Protein AF-A0A673CER8-F1 (afdb_monomer)

Solvent-accessible surface area (backbone atoms only — not comparable to full-atom values): 9883 Å² total; per-residue (Å²): 116,70,67,64,52,50,53,52,50,42,53,49,36,52,52,51,34,54,52,49,49,54,50,48,52,52,50,49,65,77,48,60,86,48,99,63,57,63,69,57,56,50,52,58,57,49,66,65,53,75,76,67,75,78,92,61,95,47,67,66,62,43,50,36,53,52,34,51,54,51,39,53,50,48,51,51,51,49,48,48,69,75,34,73,81,47,55,62,59,51,36,47,76,71,63,71,53,77,75,91,66,80,81,77,81,75,92,79,86,84,90,84,90,79,84,88,88,84,90,86,90,83,90,88,89,82,92,87,80,87,84,86,87,86,85,90,89,88,86,86,86,85,86,82,83,91,134

Structure (mmCIF, N/CA/C/O backbone):
data_AF-A0A673CER8-F1
#
_entry.id   AF-A0A673CER8-F1
#
loop_
_atom_site.group_PDB
_atom_site.id
_atom_site.type_symbol
_atom_site.label_atom_id
_atom_site.label_alt_id
_atom_site.label_comp_id
_atom_site.label_asym_id
_atom_site.label_entity_id
_atom_site.label_seq_id
_atom_site.pdbx_PDB_ins_code
_atom_site.Cartn_x
_atom_site.Cartn_y
_atom_site.Cartn_z
_atom_site.occupancy
_atom_site.B_iso_or_equiv
_atom_site.auth_seq_id
_atom_site.auth_comp_id
_atom_site.auth_asym_id
_atom_site.auth_atom_id
_atom_site.pdbx_PDB_model_num
ATOM 1 N N . MET A 1 1 ? -11.728 -4.905 29.761 1.00 64.81 1 MET A N 1
ATOM 2 C CA . MET A 1 1 ? -10.702 -5.484 28.858 1.00 64.81 1 MET A CA 1
ATOM 3 C C . MET A 1 1 ? -10.874 -5.078 27.393 1.00 64.81 1 MET A C 1
ATOM 5 O O . MET A 1 1 ? -9.876 -4.700 26.799 1.00 64.81 1 MET A O 1
ATOM 9 N N . GLY A 1 2 ? -12.084 -5.072 26.812 1.00 76.88 2 GLY A N 1
ATOM 10 C CA . GLY A 1 2 ? -12.274 -4.766 25.377 1.00 76.88 2 GLY A CA 1
ATOM 11 C C . GLY A 1 2 ? -11.790 -3.385 24.895 1.00 76.88 2 GLY A C 1
ATOM 12 O O . GLY A 1 2 ? -11.252 -3.286 23.800 1.00 76.88 2 GLY A O 1
ATOM 13 N N . PHE A 1 3 ? -11.899 -2.338 25.720 1.00 82.44 3 PHE A N 1
ATOM 14 C CA . PHE A 1 3 ? -11.496 -0.973 25.341 1.00 82.44 3 PHE A CA 1
ATOM 15 C C . PHE A 1 3 ? -9.979 -0.814 25.124 1.00 82.44 3 PHE A C 1
ATOM 17 O O . PHE A 1 3 ? -9.552 -0.198 24.154 1.00 82.44 3 PHE A O 1
ATOM 24 N N . LEU A 1 4 ? -9.154 -1.428 25.981 1.00 87.69 4 LEU A N 1
ATOM 25 C CA . LEU A 1 4 ? -7.691 -1.384 25.844 1.00 87.69 4 LEU A CA 1
ATOM 26 C C . LEU A 1 4 ? -7.214 -2.130 24.591 1.00 87.69 4 LEU A C 1
ATOM 28 O O . LEU A 1 4 ? -6.284 -1.68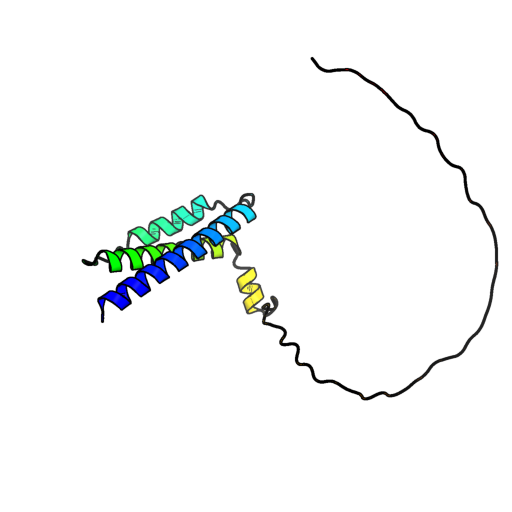0 23.924 1.00 87.69 4 LEU A O 1
ATOM 32 N N . LEU A 1 5 ? -7.866 -3.248 24.250 1.00 92.31 5 LEU A N 1
ATOM 33 C CA . LEU A 1 5 ? -7.566 -3.991 23.025 1.00 92.31 5 LEU A CA 1
ATOM 34 C C . LEU A 1 5 ? -7.918 -3.166 21.789 1.00 92.31 5 LEU A C 1
ATOM 36 O O . LEU A 1 5 ? -7.096 -3.066 20.884 1.00 92.31 5 LEU A O 1
ATOM 40 N N . LEU A 1 6 ? -9.094 -2.533 21.775 1.00 91.12 6 LEU A N 1
ATOM 41 C CA . LEU A 1 6 ? -9.518 -1.694 20.657 1.00 91.12 6 LEU A CA 1
ATOM 42 C C . LEU A 1 6 ? -8.553 -0.522 20.440 1.00 91.12 6 LEU A C 1
ATOM 44 O O . LEU A 1 6 ? -8.069 -0.346 19.328 1.00 91.12 6 LEU A O 1
ATOM 48 N N . ALA A 1 7 ? -8.177 0.194 21.503 1.00 90.88 7 ALA A N 1
ATOM 49 C CA . ALA A 1 7 ? -7.176 1.258 21.430 1.00 90.88 7 ALA A CA 1
ATOM 50 C C . ALA A 1 7 ? -5.818 0.757 20.899 1.00 90.88 7 ALA A C 1
ATOM 52 O O . ALA A 1 7 ? -5.203 1.404 20.050 1.00 90.88 7 ALA A O 1
ATOM 53 N N . SER A 1 8 ? -5.369 -0.420 21.351 1.00 95.12 8 SER A N 1
ATOM 54 C CA . SER A 1 8 ? -4.111 -1.028 20.892 1.00 95.12 8 SER A CA 1
ATOM 55 C C . SER A 1 8 ? -4.153 -1.374 19.400 1.00 95.12 8 SER A C 1
ATOM 57 O O . SER A 1 8 ? -3.200 -1.103 18.669 1.00 95.12 8 SER A O 1
ATOM 59 N N . VAL A 1 9 ? -5.269 -1.940 18.930 1.00 95.44 9 VAL A N 1
ATOM 60 C CA . VAL A 1 9 ? -5.475 -2.285 17.516 1.00 95.44 9 VAL A CA 1
ATOM 61 C C . VAL A 1 9 ? -5.565 -1.025 16.654 1.00 95.44 9 VAL A C 1
ATOM 63 O O . VAL A 1 9 ? -4.911 -0.968 15.617 1.00 95.44 9 VAL A O 1
ATOM 66 N N . THR A 1 10 ? -6.281 0.012 17.100 1.00 93.56 10 THR A N 1
ATOM 67 C CA . THR A 1 10 ? -6.351 1.317 16.418 1.00 93.56 10 THR A CA 1
ATOM 68 C C . THR A 1 10 ? -4.972 1.968 16.295 1.00 93.56 10 THR A C 1
ATOM 70 O O . THR A 1 10 ? -4.608 2.511 15.248 1.00 93.56 10 THR A O 1
ATOM 73 N N . GLN A 1 11 ? -4.158 1.904 17.351 1.00 96.12 11 GLN A N 1
ATOM 74 C CA . GLN A 1 11 ? -2.800 2.441 17.312 1.00 96.12 11 GLN A CA 1
ATOM 75 C C . GLN A 1 11 ? -1.914 1.661 16.331 1.00 96.12 11 GLN A C 1
ATOM 77 O O . GLN A 1 11 ? -1.129 2.260 15.589 1.00 96.12 11 GLN A O 1
ATOM 82 N N . LEU A 1 12 ? -2.037 0.332 16.315 1.00 97.19 12 LEU A N 1
ATOM 83 C CA . LEU A 1 12 ? -1.306 -0.521 15.386 1.00 97.19 12 LEU A CA 1
ATOM 84 C C . LEU A 1 12 ? -1.720 -0.253 13.932 1.00 97.19 12 LEU A C 1
ATOM 86 O O . LEU A 1 12 ? -0.836 -0.049 13.100 1.00 97.19 12 LEU A O 1
ATOM 90 N N . SER A 1 13 ? -3.024 -0.179 13.631 1.00 97.06 13 SER A N 1
ATOM 91 C CA . SER A 1 13 ? -3.522 0.115 12.277 1.00 97.06 13 SER A CA 1
ATOM 92 C C . SER A 1 13 ? -2.989 1.453 11.773 1.00 97.06 13 SER A C 1
ATOM 94 O O . SER A 1 13 ? -2.475 1.537 10.658 1.00 97.06 13 SER A O 1
ATOM 96 N N . THR A 1 14 ? -2.998 2.473 12.636 1.00 95.44 14 THR A N 1
ATOM 97 C CA . THR A 1 14 ? -2.471 3.804 12.322 1.00 95.44 14 THR A CA 1
ATOM 98 C C . THR A 1 14 ? -0.983 3.753 11.973 1.00 95.44 14 THR A C 1
ATOM 100 O O . THR A 1 14 ? -0.557 4.359 10.989 1.00 95.44 14 THR A O 1
ATOM 103 N N . ARG A 1 15 ? -0.178 3.016 12.750 1.00 97.94 15 ARG A N 1
ATOM 104 C CA . ARG A 1 15 ? 1.265 2.882 12.501 1.00 97.94 15 ARG A CA 1
ATOM 105 C C . ARG A 1 15 ? 1.549 2.136 11.197 1.00 97.94 15 ARG A C 1
ATOM 107 O O . ARG A 1 15 ? 2.433 2.545 10.446 1.00 97.94 15 ARG A O 1
ATOM 114 N N . ILE A 1 16 ? 0.797 1.070 10.917 1.00 97.94 16 ILE A N 1
ATOM 115 C CA . ILE A 1 16 ? 0.903 0.315 9.661 1.00 97.94 16 ILE A CA 1
ATOM 116 C C . ILE A 1 16 ? 0.572 1.233 8.481 1.00 97.94 16 ILE A C 1
ATOM 118 O O . ILE A 1 16 ? 1.391 1.357 7.572 1.00 97.94 16 ILE A O 1
ATOM 122 N N . ARG A 1 17 ? -0.558 1.952 8.539 1.00 96.56 17 ARG A N 1
ATOM 123 C CA . ARG A 1 17 ? -0.967 2.934 7.522 1.00 96.56 17 ARG A CA 1
ATOM 124 C C . ARG A 1 17 ? 0.145 3.940 7.229 1.00 96.56 17 ARG A C 1
ATOM 126 O O . ARG A 1 17 ? 0.524 4.105 6.078 1.00 96.56 17 ARG A O 1
ATOM 133 N N . GLN A 1 18 ? 0.728 4.545 8.265 1.00 97.81 18 GLN A N 1
ATOM 134 C CA . GLN A 1 18 ? 1.830 5.508 8.125 1.00 97.81 18 GLN A CA 1
ATOM 135 C C . GLN A 1 18 ? 3.092 4.900 7.492 1.00 97.81 18 GLN A C 1
ATOM 137 O O . GLN A 1 18 ? 3.778 5.554 6.704 1.00 97.81 18 GLN A O 1
ATOM 142 N N . SER A 1 19 ? 3.426 3.656 7.839 1.00 97.50 19 SER A N 1
ATOM 143 C CA . SER A 1 19 ? 4.574 2.962 7.252 1.00 97.50 19 SER A CA 1
ATOM 144 C C . SER A 1 19 ? 4.358 2.680 5.764 1.00 97.50 19 SER A C 1
ATOM 146 O O . SER A 1 19 ? 5.247 2.936 4.952 1.00 97.50 19 SER A O 1
ATOM 148 N N . VAL A 1 20 ? 3.171 2.193 5.397 1.00 97.31 20 VAL A N 1
ATOM 149 C CA . VAL A 1 20 ? 2.795 1.918 4.002 1.00 97.31 20 VAL A CA 1
ATOM 150 C C . VAL A 1 20 ? 2.719 3.211 3.195 1.00 97.31 20 VAL A C 1
ATOM 152 O O . VAL A 1 20 ? 3.240 3.261 2.084 1.00 97.31 20 VAL A O 1
ATOM 155 N N . ASP A 1 21 ? 2.206 4.295 3.777 1.00 94.94 21 ASP A N 1
ATOM 156 C CA . ASP A 1 21 ? 2.249 5.638 3.194 1.00 94.94 21 ASP A CA 1
ATOM 157 C C . ASP A 1 21 ? 3.650 6.071 2.798 1.00 94.94 21 ASP A C 1
ATOM 159 O O . ASP A 1 21 ? 3.898 6.505 1.668 1.00 94.94 21 ASP A O 1
ATOM 163 N N . LYS A 1 22 ? 4.580 5.941 3.745 1.00 96.75 22 LYS A N 1
ATOM 164 C CA . LYS A 1 22 ? 5.973 6.311 3.536 1.00 96.75 22 LYS A CA 1
ATOM 165 C C . LYS A 1 22 ? 6.590 5.472 2.420 1.00 96.75 22 LYS A C 1
ATOM 167 O O . LYS A 1 22 ? 7.281 6.022 1.564 1.00 96.75 22 LYS A O 1
ATOM 172 N N . THR A 1 23 ? 6.323 4.167 2.396 1.00 95.81 23 THR A N 1
ATOM 173 C CA . THR A 1 23 ? 6.789 3.271 1.329 1.00 95.81 23 THR A CA 1
ATOM 174 C C . THR A 1 23 ? 6.189 3.644 -0.025 1.00 95.81 23 THR A C 1
ATOM 176 O O . THR A 1 23 ? 6.935 3.826 -0.982 1.00 95.81 23 THR A O 1
ATOM 179 N N . THR A 1 24 ? 4.877 3.866 -0.096 1.00 92.88 24 THR A N 1
ATOM 180 C CA . THR A 1 24 ? 4.170 4.279 -1.320 1.00 92.88 24 THR A CA 1
ATOM 181 C C . THR A 1 24 ? 4.735 5.585 -1.873 1.00 92.88 24 THR A C 1
ATOM 183 O O . THR A 1 24 ? 4.932 5.724 -3.074 1.00 92.88 24 THR A O 1
ATOM 186 N N . CYS A 1 25 ? 5.037 6.554 -1.004 1.00 91.69 25 CYS A N 1
ATOM 187 C CA . CYS A 1 25 ? 5.676 7.811 -1.398 1.00 91.69 25 CYS A CA 1
ATOM 188 C C . CYS A 1 25 ? 7.065 7.581 -2.013 1.00 91.69 25 CYS A C 1
ATOM 190 O O . CYS A 1 25 ? 7.367 8.112 -3.080 1.00 91.69 25 CYS A O 1
ATOM 192 N N . LYS A 1 26 ? 7.898 6.741 -1.387 1.00 94.00 26 LYS A N 1
ATOM 193 C CA . LYS A 1 26 ? 9.227 6.409 -1.920 1.00 94.00 26 LYS A CA 1
ATOM 194 C C . LYS A 1 26 ? 9.143 5.753 -3.297 1.00 94.00 26 LYS A C 1
ATOM 196 O O . LYS A 1 26 ? 9.888 6.140 -4.188 1.00 94.00 26 LYS A O 1
ATOM 201 N N . ILE A 1 27 ? 8.246 4.785 -3.470 1.00 91.25 27 ILE A N 1
ATOM 202 C CA . ILE A 1 27 ? 8.077 4.077 -4.746 1.00 91.25 27 ILE A CA 1
ATOM 203 C C . ILE A 1 27 ? 7.549 5.047 -5.810 1.00 91.25 27 ILE A C 1
ATOM 205 O O . ILE A 1 27 ? 8.113 5.112 -6.895 1.00 91.25 27 ILE A O 1
ATOM 209 N N . ARG A 1 28 ? 6.582 5.912 -5.479 1.00 88.12 28 ARG A N 1
ATOM 210 C CA . ARG A 1 28 ? 6.144 6.989 -6.383 1.00 88.12 28 ARG A CA 1
ATOM 211 C C . ARG A 1 28 ? 7.293 7.835 -6.904 1.00 88.12 28 ARG A C 1
ATOM 213 O O . ARG A 1 28 ? 7.339 8.111 -8.092 1.00 88.12 28 ARG A O 1
ATOM 220 N N . ILE A 1 29 ? 8.225 8.226 -6.038 1.00 89.38 29 ILE A N 1
ATOM 221 C CA . ILE A 1 29 ? 9.395 9.016 -6.441 1.00 89.38 29 ILE A CA 1
ATOM 222 C C . ILE A 1 29 ? 10.325 8.201 -7.346 1.00 89.38 29 ILE A C 1
ATOM 224 O O . ILE A 1 29 ? 10.759 8.714 -8.371 1.00 89.38 29 ILE A O 1
ATOM 228 N N . LEU A 1 30 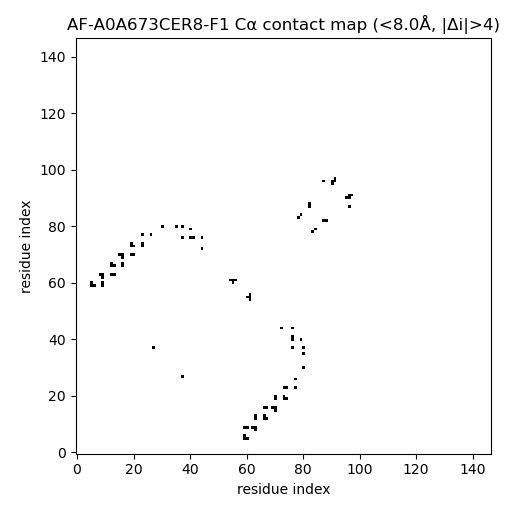? 10.612 6.945 -6.988 1.00 88.75 30 LEU A N 1
ATOM 229 C CA . LEU A 1 30 ? 11.513 6.075 -7.754 1.00 88.75 30 LEU A CA 1
ATOM 230 C C . LEU A 1 30 ? 10.999 5.764 -9.167 1.00 88.75 30 LEU A C 1
ATOM 232 O O . LEU A 1 30 ? 11.801 5.534 -10.066 1.00 88.75 30 LEU A O 1
ATOM 236 N N . PHE A 1 31 ? 9.681 5.743 -9.357 1.00 83.81 31 PHE A N 1
ATOM 237 C CA . PHE A 1 31 ? 9.043 5.324 -10.605 1.00 83.81 31 PHE A CA 1
ATOM 238 C C . PHE A 1 31 ? 8.284 6.460 -11.314 1.00 83.81 31 PHE A C 1
ATOM 240 O O . PHE A 1 31 ? 7.531 6.184 -12.242 1.00 83.81 31 PHE A O 1
ATOM 247 N N . LYS A 1 32 ? 8.476 7.723 -10.902 1.00 74.75 32 LYS A N 1
ATOM 248 C CA . LYS A 1 32 ? 7.675 8.875 -11.360 1.00 74.75 32 LYS A CA 1
ATOM 249 C C . LYS A 1 32 ? 7.744 9.142 -12.868 1.00 74.75 32 LYS A C 1
ATOM 251 O O . LYS A 1 32 ? 6.759 9.599 -13.434 1.00 74.75 32 LYS A O 1
ATOM 256 N N . ASP A 1 33 ? 8.888 8.850 -13.484 1.00 67.81 33 ASP A N 1
ATOM 257 C CA . ASP A 1 33 ? 9.181 9.179 -14.886 1.00 67.81 33 ASP A CA 1
ATOM 258 C C . ASP A 1 33 ? 9.049 7.973 -15.833 1.00 67.81 33 ASP A C 1
ATOM 260 O O . ASP A 1 33 ? 9.320 8.085 -17.027 1.00 67.81 33 ASP A O 1
ATOM 264 N N . LYS A 1 34 ? 8.640 6.801 -15.323 1.00 63.78 34 LYS A N 1
ATOM 265 C CA . LYS A 1 34 ? 8.206 5.707 -16.199 1.00 63.78 34 LYS A CA 1
ATOM 266 C C . LYS A 1 34 ? 6.835 6.091 -16.749 1.00 63.78 34 LYS A C 1
ATOM 268 O O . LYS A 1 34 ? 6.033 6.632 -16.001 1.00 63.78 34 LYS A O 1
ATOM 273 N N . GLU A 1 35 ? 6.535 5.767 -18.004 1.00 58.06 35 GLU A N 1
ATOM 274 C CA . GLU A 1 35 ? 5.262 6.028 -18.720 1.00 58.06 35 GLU A CA 1
ATOM 275 C C . GLU A 1 35 ? 3.969 5.540 -17.998 1.00 58.06 35 GLU A C 1
ATOM 277 O O . GLU A 1 35 ? 2.863 5.629 -18.528 1.00 58.06 35 GLU A O 1
ATOM 282 N N . LEU A 1 36 ? 4.094 4.999 -16.785 1.00 63.81 36 LEU A N 1
ATOM 283 C CA . LEU A 1 36 ? 3.053 4.477 -15.918 1.00 63.81 36 LEU A CA 1
ATOM 284 C C . LEU A 1 36 ? 2.358 5.609 -15.157 1.00 63.81 36 LEU A C 1
ATOM 286 O O . LEU A 1 36 ? 2.902 6.240 -14.245 1.00 63.81 36 LEU A O 1
ATOM 290 N N . LYS A 1 37 ? 1.097 5.837 -15.517 1.00 74.31 37 LYS A N 1
ATOM 291 C CA . LYS A 1 37 ? 0.240 6.857 -14.916 1.00 74.31 37 LYS A CA 1
ATOM 292 C C . LYS A 1 37 ? -0.274 6.351 -13.566 1.00 74.31 37 LYS A C 1
ATOM 294 O O . LYS A 1 37 ? -1.357 5.780 -13.494 1.00 74.31 37 LYS A O 1
ATOM 299 N N . TRP A 1 38 ? 0.487 6.584 -12.492 1.00 81.69 38 TRP A N 1
ATOM 300 C CA . TRP A 1 38 ? 0.065 6.331 -11.098 1.00 81.69 38 TRP A CA 1
ATOM 301 C C . TRP A 1 38 ? -1.379 6.771 -10.832 1.00 81.69 38 TRP A C 1
ATOM 303 O O . TRP A 1 38 ? -2.151 6.035 -10.226 1.00 81.69 38 TRP A O 1
ATOM 313 N N . GLU A 1 39 ? -1.737 7.948 -11.344 1.00 82.06 39 GLU A N 1
ATOM 314 C CA . GLU A 1 39 ? -3.076 8.534 -11.248 1.00 82.06 39 GLU A CA 1
ATOM 315 C C . GLU A 1 39 ? -4.161 7.658 -11.900 1.00 82.06 39 GLU A C 1
ATOM 317 O O . GLU A 1 39 ? -5.275 7.555 -11.394 1.00 82.06 39 GLU A O 1
ATOM 322 N N . GLU A 1 40 ? -3.851 6.989 -13.013 1.00 84.25 40 GLU A N 1
ATOM 323 C CA . GLU A 1 40 ? -4.788 6.097 -13.702 1.00 84.25 40 GLU A CA 1
ATOM 324 C C . GLU A 1 40 ? -5.015 4.806 -12.910 1.00 84.25 40 GLU A C 1
ATOM 326 O O . GLU A 1 40 ? -6.157 4.383 -12.728 1.00 84.25 40 GLU A O 1
ATOM 331 N N . ILE A 1 41 ? -3.942 4.204 -12.388 1.00 84.50 41 ILE A N 1
ATOM 332 C CA . ILE A 1 41 ? -4.029 2.995 -11.557 1.00 84.50 41 ILE A CA 1
ATOM 333 C C . ILE A 1 41 ? -4.782 3.304 -10.255 1.00 84.50 41 ILE A C 1
ATOM 335 O O . ILE A 1 41 ? -5.684 2.558 -9.871 1.00 84.50 41 ILE A O 1
ATOM 339 N N . GLU A 1 42 ? -4.479 4.433 -9.608 1.00 83.88 42 GLU A N 1
ATOM 340 C CA . GLU A 1 42 ? -5.179 4.876 -8.399 1.00 83.88 42 GLU A CA 1
ATOM 341 C C . GLU A 1 42 ? -6.665 5.151 -8.679 1.00 83.88 42 GLU A C 1
ATOM 343 O O . GLU A 1 42 ? -7.520 4.724 -7.902 1.00 83.88 42 GLU A O 1
ATOM 348 N N . SER A 1 43 ? -6.995 5.774 -9.818 1.00 83.44 43 SER A N 1
ATOM 349 C CA . SER A 1 43 ? -8.380 6.030 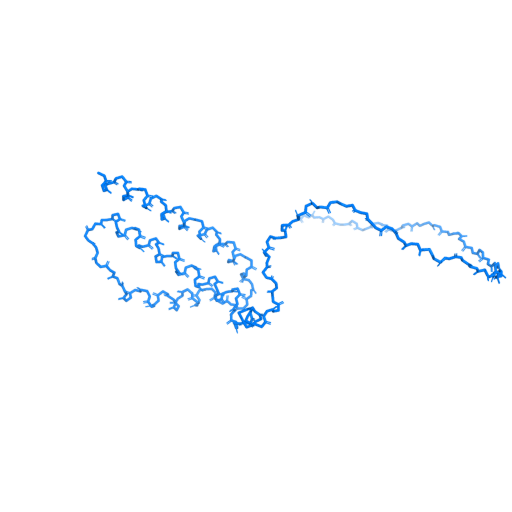-10.228 1.00 83.44 43 SER A CA 1
ATOM 350 C C . SER A 1 43 ? -9.175 4.742 -10.460 1.00 83.44 43 SER A C 1
ATOM 352 O O . SER A 1 43 ? -10.294 4.616 -9.953 1.00 83.44 43 SER A O 1
ATOM 354 N N . LYS A 1 44 ? -8.598 3.759 -11.165 1.00 82.25 44 LYS A N 1
ATOM 355 C CA . LYS A 1 44 ? -9.247 2.460 -11.408 1.00 82.25 44 LYS A CA 1
ATOM 356 C C . LYS A 1 44 ? -9.533 1.720 -10.102 1.00 82.25 44 LYS A C 1
ATOM 358 O O . LYS A 1 44 ? -10.648 1.248 -9.901 1.00 82.25 44 LYS A O 1
ATOM 363 N N . LEU A 1 45 ? -8.562 1.685 -9.190 1.00 81.00 45 LEU A N 1
ATOM 364 C CA . LEU A 1 45 ? -8.712 1.003 -7.902 1.00 81.00 45 LEU A CA 1
ATOM 365 C C . LEU A 1 45 ? -9.632 1.748 -6.924 1.00 81.00 45 LEU A C 1
ATOM 367 O O . LEU A 1 45 ? -10.285 1.127 -6.084 1.00 81.00 45 LEU A O 1
ATOM 371 N N . GLN A 1 46 ? -9.722 3.076 -7.019 1.00 75.12 46 GLN A N 1
ATOM 372 C CA . GLN A 1 46 ? -10.646 3.871 -6.207 1.00 75.12 46 GLN A CA 1
ATOM 373 C C . GLN A 1 46 ? -12.114 3.569 -6.553 1.00 75.12 46 GLN A C 1
ATOM 375 O O . GLN A 1 46 ? -12.937 3.464 -5.642 1.00 75.12 46 GLN A O 1
ATOM 380 N N . ALA A 1 47 ? -12.438 3.374 -7.836 1.00 69.12 47 ALA A N 1
ATOM 381 C CA . ALA A 1 47 ? -13.802 3.084 -8.286 1.00 69.12 47 ALA A CA 1
ATOM 382 C C . ALA A 1 47 ? -14.357 1.760 -7.723 1.00 69.12 47 ALA A C 1
ATOM 384 O O . ALA A 1 47 ? -15.541 1.671 -7.398 1.00 69.12 47 ALA A O 1
ATOM 385 N N . GLU A 1 48 ? -13.508 0.744 -7.552 1.00 63.78 48 GLU A N 1
ATOM 386 C CA . GLU A 1 48 ? -13.910 -0.550 -6.983 1.00 63.78 48 GLU A CA 1
ATOM 387 C C . GLU A 1 48 ? -14.206 -0.457 -5.472 1.00 63.78 48 GLU A C 1
ATOM 389 O O . GLU A 1 48 ? -15.131 -1.098 -4.959 1.00 63.78 48 GLU A O 1
ATOM 394 N N . HIS A 1 49 ? -13.473 0.403 -4.758 1.00 63.38 49 HIS A N 1
ATOM 395 C CA . HIS A 1 49 ? -13.534 0.528 -3.301 1.00 63.38 49 HIS A CA 1
ATOM 396 C C . HIS A 1 49 ? -14.804 1.221 -2.779 1.00 63.38 49 HIS A C 1
ATOM 398 O O . HIS A 1 49 ? -15.345 0.819 -1.741 1.00 63.38 49 HIS A O 1
ATOM 404 N N . ASP A 1 50 ? -15.301 2.250 -3.471 1.00 59.78 50 ASP A N 1
ATOM 405 C CA . ASP A 1 50 ? -16.449 3.038 -2.995 1.00 59.78 50 ASP A CA 1
ATOM 406 C C . ASP A 1 50 ? -17.762 2.231 -2.958 1.00 59.78 50 ASP A C 1
ATOM 408 O O . ASP A 1 50 ? -18.710 2.613 -2.268 1.00 59.78 50 ASP A O 1
ATOM 412 N N . SER A 1 51 ? -17.799 1.056 -3.600 1.00 56.84 51 SER A N 1
ATOM 413 C CA . SER A 1 51 ? -18.954 0.151 -3.576 1.00 56.84 51 SER A CA 1
ATOM 414 C C . SER A 1 51 ? -19.078 -0.696 -2.296 1.00 56.84 51 SER A C 1
ATOM 416 O O . SER A 1 51 ? -20.175 -1.132 -1.951 1.00 56.84 51 SER A O 1
ATOM 418 N N . LEU A 1 52 ? -17.989 -0.905 -1.543 1.00 57.72 52 LEU A N 1
ATOM 419 C CA . LEU A 1 52 ? -17.934 -1.905 -0.463 1.00 57.72 52 LEU A CA 1
ATOM 420 C C . LEU A 1 52 ? -18.060 -1.314 0.948 1.00 57.72 52 LEU A C 1
ATOM 422 O O . LEU A 1 52 ? -17.543 -1.878 1.910 1.00 57.72 52 LEU A O 1
ATOM 426 N N . LEU A 1 53 ? -18.680 -0.149 1.127 1.00 64.50 53 LEU A N 1
ATOM 427 C CA . LEU A 1 53 ? -18.712 0.569 2.411 1.00 64.50 53 LEU A CA 1
ATOM 428 C C . LEU A 1 53 ? -19.378 -0.258 3.537 1.00 64.50 53 LEU A C 1
ATOM 430 O O . LEU A 1 53 ? -20.591 -0.466 3.554 1.00 64.50 53 LEU A O 1
ATOM 434 N N . LEU A 1 54 ? -18.580 -0.728 4.505 1.00 63.84 54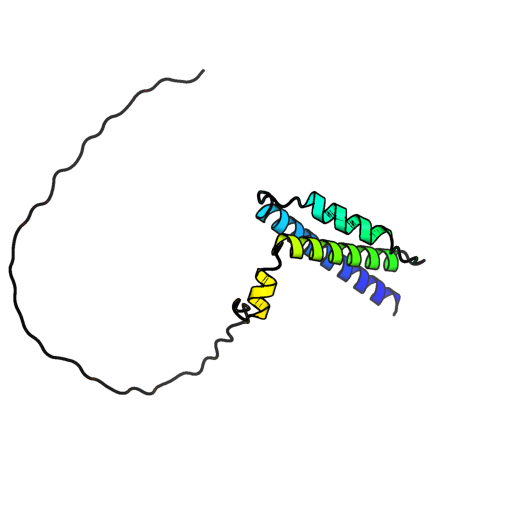 LEU A N 1
ATOM 435 C CA . LEU A 1 54 ? -19.088 -1.479 5.656 1.00 63.84 54 LEU A CA 1
ATOM 436 C C . LEU A 1 54 ? -19.673 -0.497 6.680 1.00 63.84 54 LEU A C 1
ATOM 438 O O . LEU A 1 54 ? -18.969 0.381 7.179 1.00 63.84 54 LEU A O 1
ATOM 442 N N . LYS A 1 55 ? -20.959 -0.640 7.011 1.00 61.53 55 LYS A N 1
ATOM 443 C CA . LYS A 1 55 ? -21.619 0.190 8.030 1.00 61.53 55 LYS A CA 1
ATOM 444 C C . LYS A 1 55 ? -21.282 -0.346 9.426 1.00 61.53 55 LYS A C 1
ATOM 446 O O . LYS A 1 55 ? -21.836 -1.356 9.846 1.00 61.53 55 LYS A O 1
ATOM 451 N N . SER A 1 56 ? -20.401 0.343 10.149 1.00 68.94 56 SER A N 1
ATOM 452 C CA . SER A 1 56 ? -20.154 0.136 11.584 1.00 68.94 56 SER A CA 1
ATOM 453 C C . SER A 1 56 ? -20.676 1.336 12.381 1.00 68.94 56 SER A C 1
ATOM 455 O O . SER A 1 56 ? -20.539 2.476 11.946 1.00 68.94 56 SER A O 1
ATOM 457 N N . SER A 1 57 ? -21.287 1.102 13.547 1.00 74.88 57 SER A N 1
ATOM 458 C CA . SER A 1 57 ? -21.746 2.171 14.454 1.00 74.88 57 SER A CA 1
ATOM 459 C C . SER A 1 57 ? -20.649 2.672 15.400 1.00 74.88 57 SER A C 1
ATOM 461 O O . SER A 1 57 ? -20.810 3.710 16.043 1.00 74.88 57 SER A O 1
ATOM 463 N N . ASN A 1 58 ? -19.520 1.961 15.485 1.00 85.62 58 ASN A N 1
ATOM 464 C CA . ASN A 1 58 ? -18.387 2.343 16.317 1.00 85.62 58 ASN A CA 1
ATOM 465 C C . ASN A 1 58 ? -17.345 3.093 15.471 1.00 85.62 58 ASN A C 1
ATOM 467 O O . ASN A 1 58 ? -16.832 2.570 14.476 1.00 85.62 58 ASN A O 1
ATOM 471 N N . LYS A 1 59 ? -17.026 4.324 15.886 1.00 86.88 59 LYS A N 1
ATOM 472 C CA . LYS A 1 59 ? -16.095 5.204 15.170 1.00 86.88 59 LYS A CA 1
ATOM 473 C C . LYS A 1 59 ? -14.676 4.635 15.102 1.00 86.88 59 LYS A C 1
ATOM 475 O O . LYS A 1 59 ? -14.076 4.703 14.042 1.00 86.88 59 LYS A O 1
ATOM 480 N N . GLU A 1 60 ? -14.161 4.033 16.172 1.00 89.38 60 GLU A N 1
ATOM 481 C CA . GLU A 1 60 ? -12.806 3.457 16.193 1.00 89.38 60 GLU A CA 1
ATOM 482 C C . GLU A 1 60 ? -12.699 2.245 15.268 1.00 89.38 60 GLU A C 1
ATOM 484 O O . GLU A 1 60 ? -11.763 2.142 14.481 1.00 89.38 60 GLU A O 1
ATOM 489 N N . ILE A 1 61 ? -13.708 1.369 15.297 1.00 89.00 61 ILE A N 1
ATOM 490 C CA . ILE A 1 61 ? -13.791 0.228 14.377 1.00 89.00 61 ILE A CA 1
ATOM 491 C C . ILE A 1 61 ? -13.862 0.724 12.928 1.00 89.00 61 ILE A C 1
ATOM 493 O O . ILE A 1 61 ? -13.191 0.179 12.056 1.00 89.00 61 ILE A O 1
ATOM 497 N N . SER A 1 62 ? -14.631 1.787 12.672 1.00 87.56 62 SER A N 1
ATOM 498 C CA . SER A 1 62 ? -14.709 2.406 11.344 1.00 87.56 62 SER A CA 1
ATOM 499 C C . SER A 1 62 ? -13.351 2.949 10.893 1.00 87.56 62 SER A C 1
ATOM 501 O O . SER A 1 62 ? -12.949 2.694 9.761 1.00 87.56 62 SER A O 1
ATOM 503 N N . THR A 1 63 ? -12.615 3.625 11.780 1.00 89.62 63 THR A N 1
ATOM 504 C CA . THR A 1 63 ? -11.262 4.129 11.501 1.00 89.62 63 THR A CA 1
ATOM 505 C C . THR A 1 63 ? -10.285 2.995 11.197 1.00 89.62 63 THR A C 1
ATOM 507 O O . THR A 1 63 ? -9.564 3.073 10.209 1.00 89.62 63 THR A O 1
ATOM 510 N N . ILE A 1 64 ? -10.287 1.910 11.980 1.00 92.75 64 ILE A N 1
ATOM 511 C CA . ILE A 1 64 ? -9.425 0.745 11.715 1.00 92.75 64 ILE A CA 1
ATOM 512 C C . ILE A 1 64 ? -9.709 0.174 10.323 1.00 92.75 64 ILE A C 1
ATOM 514 O O . ILE A 1 64 ? -8.784 -0.078 9.556 1.00 92.75 64 ILE A O 1
ATOM 518 N N . ILE A 1 65 ? -10.982 -0.015 9.972 1.00 89.81 65 ILE A N 1
ATOM 519 C CA . ILE A 1 65 ? -11.360 -0.557 8.661 1.00 89.81 65 ILE A CA 1
ATOM 520 C C . ILE A 1 65 ? -10.902 0.380 7.538 1.00 89.81 65 ILE A C 1
ATOM 522 O O . ILE A 1 65 ? -10.361 -0.088 6.540 1.00 89.81 65 ILE A O 1
ATOM 526 N N . GLN A 1 66 ? -11.079 1.693 7.698 1.00 88.19 66 GLN A N 1
ATOM 527 C CA . GLN A 1 66 ? -10.612 2.680 6.722 1.00 88.19 66 GLN A CA 1
ATOM 528 C C . GLN A 1 66 ? -9.091 2.631 6.535 1.00 88.19 66 GLN A C 1
ATOM 530 O O . GLN A 1 66 ? -8.615 2.670 5.400 1.00 88.19 66 GLN A O 1
ATOM 535 N N . ASP A 1 67 ? -8.335 2.487 7.623 1.00 93.38 67 ASP A N 1
ATOM 536 C CA . ASP A 1 67 ? -6.877 2.364 7.579 1.00 93.38 67 ASP A CA 1
ATOM 537 C C . ASP A 1 67 ? -6.441 1.135 6.800 1.00 93.38 67 ASP A C 1
ATOM 539 O O . ASP A 1 67 ? -5.589 1.233 5.917 1.00 93.38 67 ASP A O 1
ATOM 543 N N . LEU A 1 68 ? -7.047 -0.011 7.111 1.00 93.38 68 LEU A N 1
ATOM 544 C CA . LEU A 1 68 ? -6.721 -1.279 6.473 1.00 93.38 68 LEU A CA 1
ATOM 545 C C . LEU A 1 68 ? -7.048 -1.256 4.982 1.00 93.38 68 LEU A C 1
ATOM 547 O O . LEU A 1 68 ? -6.212 -1.655 4.178 1.00 93.38 68 LEU A O 1
ATOM 551 N N . ARG A 1 69 ? -8.198 -0.702 4.590 1.00 88.38 69 ARG A N 1
ATOM 552 C CA . ARG A 1 69 ? -8.542 -0.559 3.168 1.00 88.38 69 ARG A CA 1
ATOM 553 C C . ARG A 1 69 ? -7.608 0.378 2.425 1.00 88.38 69 ARG A C 1
ATOM 555 O O . ARG A 1 69 ? -7.304 0.173 1.254 1.00 88.38 69 ARG A O 1
ATOM 562 N N . ARG A 1 70 ? -7.152 1.441 3.084 1.00 90.75 70 ARG A N 1
ATOM 563 C CA . ARG A 1 70 ? -6.179 2.346 2.480 1.00 90.75 70 ARG A CA 1
ATOM 564 C C . ARG A 1 70 ? -4.833 1.656 2.280 1.00 90.75 70 ARG A C 1
ATOM 566 O O . ARG A 1 70 ? -4.233 1.824 1.226 1.00 90.75 70 ARG A O 1
ATOM 573 N N . VAL A 1 71 ? -4.394 0.872 3.263 1.00 95.00 71 VAL A N 1
ATOM 574 C CA . VAL A 1 71 ? -3.185 0.044 3.159 1.00 95.00 71 VAL A CA 1
ATOM 575 C C . VAL A 1 71 ? -3.301 -0.949 2.008 1.00 95.00 71 VAL A C 1
ATOM 577 O O . VAL A 1 71 ? -2.403 -1.005 1.178 1.00 95.00 71 VAL A O 1
ATOM 580 N N . GLU A 1 72 ? -4.410 -1.679 1.923 1.00 92.38 72 GLU A N 1
ATOM 581 C CA . GLU A 1 72 ? -4.683 -2.638 0.848 1.00 92.38 72 GLU A CA 1
ATOM 582 C C . GLU A 1 72 ? -4.568 -1.987 -0.535 1.00 92.38 72 GLU A C 1
ATOM 584 O O . GLU A 1 72 ? -3.825 -2.468 -1.388 1.00 92.38 72 GLU A O 1
ATOM 589 N N . ARG A 1 73 ? -5.202 -0.823 -0.730 1.00 89.81 73 ARG A N 1
ATOM 590 C CA . ARG A 1 73 ? -5.101 -0.081 -1.995 1.00 89.81 73 ARG A CA 1
ATOM 591 C C . ARG A 1 73 ? -3.678 0.342 -2.319 1.00 89.81 73 ARG A C 1
ATOM 593 O O . ARG A 1 73 ? -3.237 0.193 -3.450 1.00 89.81 73 ARG A O 1
ATOM 600 N N . GLN A 1 74 ? -2.958 0.876 -1.338 1.00 94.06 74 GLN A N 1
ATOM 601 C CA . GLN A 1 74 ? -1.579 1.303 -1.546 1.00 94.06 74 GLN A CA 1
ATOM 602 C C . GLN A 1 74 ? -0.673 0.143 -1.951 1.00 94.06 74 GLN A C 1
ATOM 604 O O . GLN A 1 74 ? 0.168 0.320 -2.826 1.00 94.06 74 GLN A O 1
ATOM 609 N N . LEU A 1 75 ? -0.865 -1.035 -1.353 1.00 94.69 75 LEU A N 1
ATOM 610 C CA . LEU A 1 75 ? -0.131 -2.238 -1.731 1.00 94.69 75 LEU A CA 1
ATOM 611 C C . LEU A 1 75 ? -0.445 -2.664 -3.165 1.00 94.69 75 LEU A C 1
ATOM 613 O O . LEU A 1 75 ? 0.483 -2.963 -3.902 1.00 94.69 75 LEU A O 1
ATOM 617 N N . LEU A 1 76 ? -1.710 -2.611 -3.580 1.00 91.69 76 LEU A N 1
ATOM 618 C CA . LEU A 1 76 ? -2.102 -2.986 -4.937 1.00 91.69 76 LEU A CA 1
ATOM 619 C C . LEU A 1 76 ? -1.551 -2.021 -5.996 1.00 91.69 76 LEU A C 1
ATOM 621 O O . LEU A 1 76 ? -1.047 -2.454 -7.027 1.00 91.69 76 LEU A O 1
ATOM 625 N N . VAL A 1 77 ? -1.566 -0.711 -5.723 1.00 90.56 77 VAL A N 1
ATOM 626 C CA . VAL A 1 77 ? -0.914 0.264 -6.611 1.00 90.56 77 VAL A CA 1
ATOM 627 C C . VAL A 1 77 ? 0.592 -0.001 -6.677 1.00 90.56 77 VAL A C 1
ATOM 629 O O . VAL A 1 77 ? 1.165 0.038 -7.759 1.00 90.56 77 VAL A O 1
ATOM 632 N N . ILE A 1 78 ? 1.245 -0.275 -5.541 1.00 91.94 78 ILE A N 1
ATOM 633 C CA . ILE A 1 78 ? 2.677 -0.606 -5.512 1.00 91.94 78 ILE A CA 1
ATOM 634 C C . ILE A 1 78 ? 2.972 -1.838 -6.371 1.00 91.94 78 ILE A C 1
ATOM 636 O O . ILE A 1 78 ? 3.915 -1.793 -7.153 1.00 91.94 78 ILE A O 1
ATOM 640 N N . ASP A 1 79 ? 2.179 -2.896 -6.234 1.00 91.00 79 ASP A N 1
ATOM 641 C CA . ASP A 1 79 ? 2.337 -4.158 -6.956 1.00 91.00 79 ASP A CA 1
ATOM 642 C C . ASP A 1 79 ? 2.307 -3.936 -8.477 1.00 91.00 79 ASP A C 1
ATOM 644 O O . ASP A 1 79 ? 3.297 -4.177 -9.167 1.00 91.00 79 ASP A O 1
ATOM 648 N N . MET A 1 80 ? 1.248 -3.281 -8.969 1.00 88.50 80 MET A N 1
ATOM 649 C CA . MET A 1 80 ? 1.093 -2.932 -10.388 1.00 88.50 80 MET A CA 1
ATOM 650 C C . MET A 1 80 ? 2.165 -1.958 -10.902 1.00 88.50 80 MET A C 1
ATOM 652 O O . MET A 1 80 ? 2.461 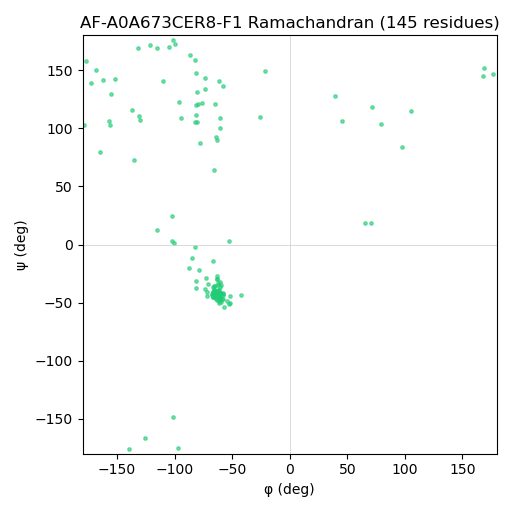-1.916 -12.092 1.00 88.50 80 MET A O 1
ATOM 656 N N . MET A 1 81 ? 2.731 -1.127 -10.026 1.00 85.44 81 MET A N 1
ATOM 657 C CA . MET A 1 81 ? 3.777 -0.168 -10.392 1.00 85.44 81 MET A CA 1
ATOM 658 C C . MET A 1 81 ? 5.168 -0.797 -10.454 1.00 85.44 81 MET A C 1
ATOM 660 O O . MET A 1 81 ? 6.023 -0.333 -11.214 1.00 85.44 81 MET A O 1
ATOM 664 N N . VAL A 1 82 ? 5.417 -1.805 -9.620 1.00 88.12 82 VAL A N 1
ATOM 665 C CA . VAL A 1 82 ? 6.687 -2.531 -9.565 1.00 88.12 82 VAL A CA 1
ATOM 666 C C . VAL A 1 82 ? 6.744 -3.586 -10.666 1.00 88.12 82 VAL A C 1
ATOM 668 O O . VAL A 1 82 ? 7.806 -3.742 -11.272 1.00 88.12 82 VAL A O 1
ATOM 671 N N . ASP A 1 83 ? 5.621 -4.243 -10.958 1.00 88.56 83 ASP A N 1
ATOM 67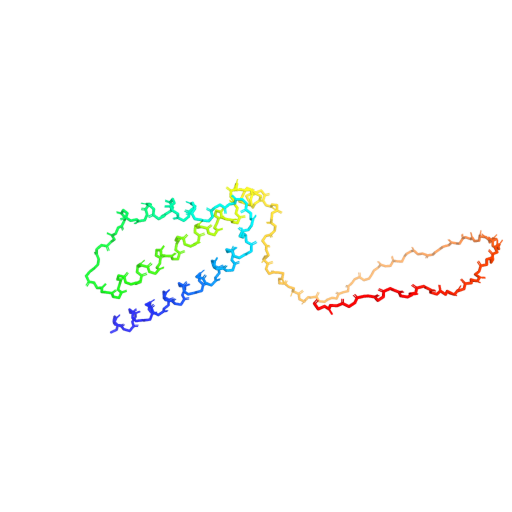2 C CA . ASP A 1 83 ? 5.509 -5.275 -11.987 1.00 88.56 83 ASP A CA 1
ATOM 673 C C . ASP A 1 83 ? 4.251 -5.097 -12.866 1.00 88.56 83 ASP A C 1
ATOM 675 O O . ASP A 1 83 ? 3.287 -5.853 -12.751 1.00 88.56 83 ASP A O 1
ATOM 679 N N . PRO A 1 84 ? 4.226 -4.095 -13.763 1.00 84.19 84 PRO A N 1
ATOM 680 C CA . PRO A 1 84 ? 3.041 -3.787 -14.573 1.00 84.19 84 PRO A CA 1
ATOM 681 C C . PRO A 1 84 ? 2.639 -4.917 -15.527 1.00 84.19 84 PRO A C 1
ATOM 683 O O . PRO A 1 84 ? 1.458 -5.074 -15.834 1.00 84.19 84 PRO A O 1
ATOM 686 N N . ASP A 1 85 ? 3.616 -5.699 -15.984 1.00 85.94 85 ASP A N 1
ATOM 687 C CA . ASP A 1 85 ? 3.425 -6.769 -16.962 1.00 85.94 85 ASP A CA 1
ATOM 688 C C . ASP A 1 85 ? 3.360 -8.161 -16.306 1.00 85.94 85 ASP A C 1
ATOM 690 O O . ASP A 1 85 ? 3.269 -9.167 -17.011 1.00 85.94 85 ASP A O 1
ATOM 694 N N . GLY A 1 86 ? 3.450 -8.251 -14.972 1.00 88.38 86 GLY A N 1
ATOM 695 C CA . GLY A 1 86 ? 3.510 -9.533 -14.257 1.00 88.38 86 GLY A CA 1
ATOM 696 C C . GLY A 1 86 ? 4.781 -10.346 -14.558 1.00 88.38 86 GLY A C 1
ATOM 697 O O . GLY A 1 86 ? 4.810 -11.569 -14.397 1.00 88.38 86 GLY A O 1
ATOM 698 N N . THR A 1 87 ? 5.828 -9.702 -15.081 1.00 90.81 87 THR A N 1
ATOM 699 C CA . THR A 1 87 ? 7.071 -10.372 -15.475 1.00 90.81 87 THR A CA 1
ATOM 700 C C . THR A 1 87 ? 7.869 -10.809 -14.252 1.00 90.81 87 THR A C 1
ATOM 702 O O . THR A 1 87 ? 8.423 -11.908 -14.251 1.00 90.81 87 THR A O 1
ATOM 705 N N . LEU A 1 88 ? 7.935 -9.985 -13.205 1.00 90.94 88 LEU A N 1
ATOM 706 C CA . LEU A 1 88 ? 8.605 -10.341 -11.955 1.00 90.94 88 LEU A CA 1
ATOM 707 C C . LEU A 1 88 ? 7.903 -11.527 -11.274 1.00 90.94 88 LEU A C 1
ATOM 709 O O . LEU A 1 88 ? 8.578 -12.450 -10.807 1.00 90.94 88 LEU A O 1
ATOM 713 N N . ASP A 1 89 ? 6.574 -11.558 -11.302 1.00 88.56 89 ASP A N 1
ATOM 714 C CA . ASP A 1 89 ? 5.770 -12.680 -10.810 1.00 88.56 89 ASP A CA 1
ATOM 715 C C . ASP A 1 89 ? 6.005 -13.964 -11.618 1.00 88.56 89 ASP A C 1
ATOM 717 O O . ASP A 1 89 ? 6.200 -15.051 -11.054 1.00 88.56 89 ASP A O 1
ATOM 721 N N . ALA A 1 90 ? 6.066 -13.854 -12.948 1.00 93.12 90 ALA A N 1
ATOM 722 C CA . ALA A 1 90 ? 6.373 -14.982 -13.823 1.00 93.12 90 ALA A CA 1
ATOM 723 C C . ALA A 1 90 ? 7.786 -15.536 -13.562 1.00 93.12 90 ALA A C 1
ATOM 725 O O . ALA A 1 90 ? 7.966 -16.748 -13.430 1.00 93.12 90 ALA A O 1
ATOM 726 N N . LEU A 1 91 ? 8.791 -14.665 -13.422 1.00 92.38 91 LEU A N 1
ATOM 727 C CA . LEU A 1 91 ? 10.167 -15.068 -13.110 1.00 92.38 91 LEU A CA 1
ATOM 728 C C . LEU A 1 91 ? 10.289 -15.699 -11.714 1.00 92.38 91 LEU A C 1
ATOM 730 O O . LEU A 1 91 ? 11.051 -16.656 -11.546 1.00 92.38 91 LEU A O 1
ATOM 734 N N . THR A 1 92 ? 9.518 -15.216 -10.737 1.00 88.88 92 THR A N 1
ATOM 735 C CA . THR A 1 92 ? 9.426 -15.810 -9.393 1.00 88.88 92 THR A CA 1
ATOM 736 C C . THR A 1 92 ? 8.838 -17.217 -9.457 1.00 88.88 92 THR A C 1
ATOM 738 O O . THR A 1 92 ? 9.386 -18.147 -8.865 1.00 88.88 92 THR A O 1
ATOM 741 N N . THR A 1 93 ? 7.778 -17.406 -10.247 1.00 88.69 93 THR A N 1
ATOM 742 C CA . THR A 1 93 ? 7.139 -18.714 -10.474 1.00 88.69 93 THR A CA 1
ATOM 743 C C . THR A 1 93 ? 8.090 -19.714 -11.142 1.00 88.69 93 THR A C 1
ATOM 745 O O . THR A 1 93 ? 8.047 -20.909 -10.851 1.00 88.69 93 THR A O 1
ATOM 748 N N . LEU A 1 94 ? 8.991 -19.230 -12.000 1.00 91.31 94 LEU A N 1
ATOM 749 C CA . LEU A 1 94 ? 10.038 -20.031 -12.643 1.00 91.31 94 LEU A CA 1
ATOM 750 C C . LEU A 1 94 ? 11.283 -20.250 -11.760 1.00 91.31 94 LEU A C 1
ATOM 752 O O . LEU A 1 94 ? 12.214 -20.934 -12.183 1.00 91.31 94 LEU A O 1
ATOM 756 N N . GLY A 1 95 ? 11.327 -19.682 -10.549 1.00 88.12 95 GLY A N 1
ATOM 757 C CA . GLY A 1 95 ? 12.460 -19.801 -9.623 1.00 88.12 95 GLY A CA 1
ATOM 758 C C . GLY A 1 95 ? 13.720 -19.044 -10.059 1.00 88.12 95 GLY A C 1
ATOM 759 O O . GLY A 1 95 ? 14.811 -19.343 -9.578 1.00 88.12 95 GLY A O 1
ATOM 760 N N . LEU A 1 96 ? 13.593 -18.082 -10.979 1.00 84.31 96 LEU A N 1
ATOM 761 C CA . LEU A 1 96 ? 14.722 -17.351 -11.570 1.00 84.31 96 LEU A CA 1
ATOM 762 C C . LEU A 1 96 ? 15.130 -16.123 -10.751 1.00 84.31 96 LEU A C 1
ATOM 764 O O . LEU A 1 96 ? 16.261 -15.649 -10.849 1.00 84.31 96 LEU A O 1
ATOM 768 N N . THR A 1 97 ? 14.230 -15.623 -9.910 1.00 82.31 97 THR A N 1
ATOM 769 C CA . THR A 1 97 ? 14.538 -14.599 -8.917 1.00 82.31 97 THR A CA 1
ATOM 770 C C . THR A 1 97 ? 14.850 -15.294 -7.600 1.00 82.31 97 THR A C 1
ATOM 772 O O . THR A 1 97 ? 13.956 -15.845 -6.956 1.00 82.31 97 THR A O 1
ATOM 775 N N . SER A 1 98 ? 16.113 -15.291 -7.173 1.00 67.38 98 SER A N 1
ATOM 776 C CA . SER A 1 98 ? 16.424 -15.761 -5.823 1.00 67.38 98 SER A CA 1
ATOM 777 C C . SER A 1 98 ? 15.774 -14.797 -4.827 1.00 67.38 98 SER A C 1
ATOM 779 O O . SER A 1 98 ? 16.123 -13.611 -4.849 1.00 67.38 98 SER A O 1
ATOM 781 N N . PRO A 1 99 ? 14.878 -15.250 -3.928 1.00 57.41 99 PRO A N 1
ATOM 782 C CA . PRO A 1 99 ? 14.527 -14.430 -2.785 1.00 57.41 99 PRO A CA 1
ATOM 783 C C . PRO A 1 99 ? 15.830 -14.149 -2.032 1.00 57.41 99 PRO A C 1
ATOM 785 O O . PRO A 1 99 ? 16.663 -15.045 -1.858 1.00 57.41 99 PRO A O 1
ATOM 788 N N . LEU A 1 100 ? 16.029 -12.906 -1.600 1.00 54.75 100 LEU A N 1
ATOM 789 C CA . LEU A 1 100 ? 17.032 -12.540 -0.598 1.00 54.75 100 LEU A CA 1
ATOM 790 C C . LEU A 1 100 ? 16.630 -13.183 0.744 1.00 54.75 100 LEU A C 1
ATOM 792 O O . LEU A 1 100 ? 16.265 -12.512 1.700 1.00 54.75 100 LEU A O 1
ATOM 796 N N . SER A 1 101 ? 16.612 -14.512 0.797 1.00 51.28 101 SER A N 1
ATOM 797 C CA . SER A 1 101 ? 16.527 -15.275 2.029 1.00 51.28 101 SER A CA 1
ATOM 798 C C . SER A 1 101 ? 17.906 -15.220 2.666 1.00 51.28 101 SER A C 1
ATOM 800 O O . SER A 1 101 ? 18.882 -15.632 2.039 1.00 51.28 101 SER A O 1
ATOM 802 N N . ASP A 1 102 ? 17.963 -14.707 3.895 1.00 47.56 102 ASP A N 1
ATOM 803 C CA . ASP A 1 102 ? 19.112 -14.715 4.799 1.00 47.56 102 ASP A CA 1
ATOM 804 C C . ASP A 1 102 ? 20.067 -15.884 4.520 1.00 47.56 102 ASP A C 1
ATOM 806 O O . ASP A 1 102 ? 19.772 -17.049 4.813 1.00 47.56 102 ASP A O 1
ATOM 810 N N . GLN A 1 103 ? 21.253 -15.573 3.990 1.00 47.78 103 GLN A N 1
ATOM 811 C CA . GLN A 1 103 ? 22.398 -16.458 4.137 1.00 47.78 103 GLN A CA 1
ATOM 812 C C . GLN A 1 103 ? 22.710 -16.513 5.633 1.00 47.78 103 GLN A C 1
ATOM 814 O O . GLN A 1 103 ? 23.460 -15.701 6.171 1.00 47.78 103 GLN A O 1
ATOM 819 N N . LYS A 1 104 ? 22.132 -17.495 6.325 1.00 41.16 104 LYS A N 1
ATOM 820 C CA . LYS A 1 104 ? 22.635 -17.945 7.617 1.00 41.16 104 LYS A CA 1
ATOM 821 C C . LYS A 1 104 ? 24.036 -18.504 7.381 1.00 41.16 104 LYS A C 1
ATOM 823 O O . LYS A 1 104 ? 24.206 -19.686 7.092 1.00 41.16 104 LYS A O 1
ATOM 828 N N . ILE A 1 105 ? 25.038 -17.636 7.494 1.00 49.03 105 ILE A N 1
ATOM 829 C CA . ILE A 1 105 ? 26.445 -18.012 7.579 1.00 49.03 105 ILE A CA 1
ATOM 830 C C . ILE A 1 105 ? 26.572 -18.876 8.838 1.00 49.03 105 ILE A C 1
ATOM 832 O O . ILE A 1 105 ? 26.555 -18.380 9.963 1.00 49.03 105 ILE A O 1
ATOM 836 N N . SER A 1 106 ? 26.615 -20.194 8.659 1.00 45.91 106 SER A N 1
ATOM 837 C CA . SER A 1 106 ? 26.967 -21.126 9.724 1.00 45.91 106 SER A CA 1
ATOM 838 C C . SER A 1 106 ? 28.493 -21.160 9.837 1.00 45.91 106 SER A C 1
ATOM 840 O O . SER A 1 106 ? 29.156 -21.510 8.860 1.00 45.91 106 SER A O 1
ATOM 842 N N . PRO A 1 107 ? 29.090 -20.817 10.992 1.00 49.56 107 PRO A N 1
ATOM 843 C CA . PRO A 1 107 ? 30.511 -21.022 11.196 1.00 49.56 107 PRO A CA 1
ATOM 844 C C . PRO A 1 107 ? 30.728 -22.479 11.614 1.00 49.56 107 PRO A C 1
ATOM 846 O O . PRO A 1 107 ? 30.465 -22.852 12.758 1.00 49.56 107 PRO A O 1
ATOM 849 N N . ARG A 1 108 ? 31.241 -23.322 10.712 1.00 35.88 108 ARG A N 1
ATOM 850 C CA . ARG A 1 108 ? 31.937 -24.543 11.132 1.00 35.88 108 ARG A CA 1
ATOM 851 C C . ARG A 1 108 ? 33.270 -24.665 10.420 1.00 35.88 108 ARG A C 1
ATOM 853 O O . ARG A 1 108 ? 33.356 -24.865 9.215 1.00 35.88 108 ARG A O 1
ATOM 860 N N . ALA A 1 109 ? 34.301 -24.495 11.229 1.00 44.75 109 ALA A N 1
ATOM 861 C CA . ALA A 1 109 ? 35.687 -24.483 10.845 1.00 44.75 109 ALA A CA 1
ATOM 862 C C . ALA A 1 109 ? 36.262 -25.907 10.688 1.00 44.75 109 ALA A C 1
ATOM 864 O O . ALA A 1 109 ? 35.945 -26.802 11.470 1.00 44.75 109 ALA A O 1
ATOM 865 N N . GLN A 1 110 ? 37.201 -25.991 9.740 1.00 48.19 110 GLN A N 1
ATOM 866 C CA . GLN A 1 110 ? 38.473 -26.729 9.770 1.00 48.19 110 GLN A CA 1
ATOM 867 C C . GLN A 1 110 ? 38.632 -28.042 8.978 1.00 48.19 110 GLN A C 1
ATOM 869 O O . GLN A 1 110 ? 38.117 -29.094 9.334 1.00 48.19 110 GLN A O 1
ATOM 874 N N . LEU A 1 111 ? 39.540 -27.892 8.003 1.00 38.91 111 LEU A N 1
ATOM 875 C CA . LEU A 1 111 ? 40.667 -28.744 7.612 1.00 38.91 111 LEU A CA 1
ATOM 876 C C . LEU A 1 111 ? 40.425 -30.092 6.922 1.00 38.91 111 LEU A C 1
ATOM 878 O O . LEU A 1 111 ? 39.992 -31.073 7.512 1.00 38.91 111 LEU A O 1
ATOM 882 N N . GLY A 1 112 ? 40.947 -30.148 5.696 1.00 28.23 112 GLY A N 1
ATOM 883 C CA . GLY A 1 112 ? 41.348 -31.357 4.989 1.00 28.23 112 GLY A CA 1
ATOM 884 C C . GLY A 1 112 ? 42.231 -30.975 3.806 1.00 28.23 112 GLY A C 1
ATOM 885 O O . GLY A 1 112 ? 41.751 -30.846 2.688 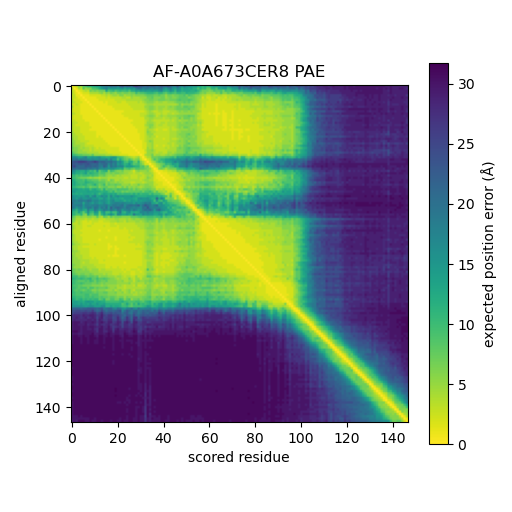1.00 28.23 112 GLY A O 1
ATOM 886 N N . ALA A 1 113 ? 43.509 -30.706 4.079 1.00 42.09 113 ALA A N 1
ATOM 887 C CA . ALA A 1 113 ? 44.529 -30.456 3.071 1.00 42.09 113 ALA A CA 1
ATOM 888 C C . ALA A 1 113 ? 44.931 -31.762 2.362 1.00 42.09 113 ALA A C 1
ATOM 890 O O . ALA A 1 113 ? 45.209 -32.769 3.007 1.00 42.09 113 ALA A O 1
ATOM 891 N N . SER A 1 114 ? 45.017 -31.721 1.036 1.00 39.44 114 SER A N 1
ATOM 892 C CA . SER A 1 114 ? 45.851 -32.577 0.178 1.00 39.44 114 SER A CA 1
ATOM 893 C C . SER A 1 114 ? 46.022 -31.767 -1.111 1.00 39.44 114 SER A C 1
ATOM 895 O O . SER A 1 114 ? 45.037 -31.438 -1.758 1.00 39.44 114 SER A O 1
ATOM 897 N N . GLY A 1 115 ? 47.182 -31.171 -1.386 1.00 27.94 115 GLY A N 1
ATOM 898 C CA . GLY A 1 115 ? 48.428 -31.862 -1.723 1.00 27.94 115 GLY A CA 1
ATOM 899 C C . GLY A 1 115 ? 48.531 -31.865 -3.254 1.00 27.94 115 GLY A C 1
ATOM 900 O O . GLY A 1 115 ? 47.909 -32.692 -3.900 1.00 27.94 115 GLY A O 1
ATOM 901 N N . LEU A 1 116 ? 49.050 -30.783 -3.844 1.00 32.94 116 LEU A N 1
ATOM 902 C CA . LEU A 1 116 ? 50.431 -30.689 -4.351 1.00 32.94 116 LEU A CA 1
ATOM 903 C C . LEU A 1 116 ? 50.596 -31.371 -5.716 1.00 32.94 116 LEU A C 1
ATOM 905 O O . LEU A 1 116 ? 50.762 -32.578 -5.730 1.00 32.94 116 LEU A O 1
ATOM 909 N N . LEU A 1 117 ? 50.667 -30.590 -6.806 1.00 30.73 117 LEU A N 1
ATOM 910 C CA . LEU A 1 117 ? 51.607 -30.802 -7.922 1.00 30.73 117 LEU A CA 1
ATOM 911 C C . LEU A 1 117 ? 51.861 -29.473 -8.675 1.00 30.73 117 LEU A C 1
ATOM 913 O O . LEU A 1 117 ? 51.058 -29.008 -9.476 1.00 30.73 117 LEU A O 1
ATOM 917 N N . GLN A 1 118 ? 53.016 -28.882 -8.397 1.00 41.91 118 GLN A N 1
ATOM 918 C CA . GLN A 1 118 ? 53.866 -28.081 -9.296 1.00 41.91 118 GLN A CA 1
ATOM 919 C C . GLN A 1 118 ? 55.298 -28.650 -9.105 1.00 41.91 118 GLN A C 1
ATOM 921 O O . GLN A 1 118 ? 55.471 -29.370 -8.114 1.00 41.91 118 GLN A O 1
ATOM 926 N N . PRO A 1 119 ? 56.350 -28.332 -9.898 1.00 46.22 119 PRO A N 1
ATOM 927 C CA . PRO A 1 119 ? 56.483 -27.413 -11.050 1.00 46.22 119 PRO A CA 1
ATOM 928 C C . PRO A 1 119 ? 57.375 -27.977 -12.204 1.00 46.22 119 PRO A C 1
ATOM 930 O O . PRO A 1 119 ? 57.894 -29.086 -12.108 1.00 46.22 119 PRO A O 1
ATOM 933 N N . GLY A 1 120 ? 57.640 -27.195 -13.265 1.00 28.19 120 GLY A N 1
ATOM 934 C CA . GLY A 1 120 ? 58.838 -27.392 -14.108 1.00 28.19 120 GLY A CA 1
ATOM 935 C C . GLY A 1 120 ? 58.966 -26.467 -15.340 1.00 28.19 120 GLY A C 1
ATOM 936 O O . GLY A 1 120 ? 57.928 -26.102 -15.880 1.00 28.19 120 GLY A O 1
ATOM 937 N N . PRO A 1 121 ? 60.193 -26.065 -15.751 1.00 48.09 121 PRO A N 1
ATOM 938 C CA . PRO A 1 121 ? 60.563 -24.782 -16.401 1.00 48.09 121 PRO A CA 1
ATOM 939 C C . PRO A 1 121 ? 60.753 -24.944 -17.943 1.00 48.09 121 PRO A C 1
ATOM 941 O O . PRO A 1 121 ? 60.410 -25.997 -18.460 1.00 48.09 121 PRO A O 1
ATOM 944 N N . GLU A 1 122 ? 61.020 -23.945 -18.807 1.00 34.72 122 GLU A N 1
ATOM 945 C CA . GLU A 1 122 ? 62.302 -23.268 -19.091 1.00 34.72 122 GLU A CA 1
ATOM 946 C C . GLU A 1 122 ? 62.096 -22.037 -20.041 1.00 34.72 122 GLU A C 1
ATOM 948 O O . GLU A 1 122 ? 61.363 -22.111 -21.023 1.00 34.72 122 GLU A O 1
ATOM 953 N N . THR A 1 123 ? 62.795 -20.929 -19.747 1.00 34.34 123 THR A N 1
ATOM 954 C CA . THR A 1 123 ? 63.568 -19.999 -20.624 1.00 34.34 123 THR A CA 1
ATOM 955 C C . THR A 1 123 ? 63.092 -19.565 -22.034 1.00 34.34 123 THR A C 1
ATOM 957 O O . THR A 1 123 ? 63.026 -20.375 -22.951 1.00 34.34 123 THR A O 1
ATOM 960 N N . SER A 1 124 ? 63.040 -18.249 -22.307 1.00 38.28 124 SER A N 1
ATOM 961 C CA . SER A 1 124 ? 64.158 -17.488 -22.928 1.00 38.28 124 SER A CA 1
ATOM 962 C C . SER A 1 124 ? 63.746 -16.073 -23.396 1.00 38.28 124 SER A C 1
ATOM 964 O O . SER A 1 124 ? 62.624 -15.833 -23.831 1.00 38.28 124 SER A O 1
ATOM 966 N N . SER A 1 125 ? 64.698 -15.149 -23.268 1.00 39.00 125 SER A N 1
ATOM 967 C CA . SER A 1 125 ? 64.636 -13.682 -23.350 1.00 39.00 125 SER A CA 1
ATOM 968 C C . SER A 1 125 ? 64.785 -13.086 -24.760 1.00 39.00 125 SER A C 1
ATOM 970 O O . SER A 1 125 ? 65.360 -13.731 -25.627 1.00 39.00 125 SER A O 1
ATOM 972 N N . VAL A 1 126 ? 64.391 -11.805 -24.912 1.00 39.50 126 VAL A N 1
ATOM 973 C CA . VAL A 1 126 ? 65.024 -10.691 -25.689 1.00 39.50 126 VAL A CA 1
ATOM 974 C C . VAL A 1 126 ? 64.119 -9.446 -25.456 1.00 39.50 126 VAL A C 1
ATOM 976 O O . VAL A 1 126 ? 62.947 -9.497 -25.801 1.00 39.50 126 VAL A O 1
ATOM 979 N N . VAL A 1 127 ? 64.420 -8.437 -24.608 1.00 36.72 127 VAL A N 1
ATOM 980 C CA . VAL A 1 127 ? 65.380 -7.295 -24.722 1.00 36.72 127 VAL A CA 1
ATOM 981 C C . VAL A 1 127 ? 65.267 -6.646 -26.109 1.00 36.72 127 VAL A C 1
ATOM 983 O O . VAL A 1 127 ? 65.626 -7.274 -27.085 1.00 36.72 127 VAL A O 1
ATOM 986 N N . THR A 1 128 ? 64.700 -5.461 -26.359 1.00 33.69 128 THR A N 1
ATOM 987 C CA . THR A 1 128 ? 65.000 -4.056 -25.965 1.00 33.69 128 THR A CA 1
ATOM 988 C C . THR A 1 128 ? 64.071 -3.205 -26.882 1.00 33.69 128 THR A C 1
ATOM 990 O O . THR A 1 128 ? 63.711 -3.696 -27.943 1.00 33.69 128 THR A O 1
ATOM 993 N N . THR A 1 129 ? 63.565 -1.997 -26.616 1.00 35.56 129 THR A N 1
ATOM 994 C CA . THR A 1 129 ? 64.207 -0.735 -26.207 1.00 35.56 129 THR A CA 1
ATOM 995 C C . THR A 1 129 ? 63.157 0.300 -25.749 1.00 35.56 129 THR A C 1
ATOM 997 O O . THR A 1 129 ? 62.046 0.333 -26.273 1.00 35.56 129 THR A O 1
ATOM 1000 N N . ALA A 1 130 ? 63.584 1.172 -24.824 1.00 41.88 130 ALA A N 1
ATOM 1001 C CA . ALA A 1 130 ? 63.167 2.562 -24.547 1.00 41.88 130 ALA A CA 1
ATOM 1002 C C . ALA A 1 130 ? 62.469 3.317 -25.716 1.00 41.88 130 ALA A C 1
ATOM 1004 O O . ALA A 1 130 ? 62.771 3.063 -26.877 1.00 41.88 130 ALA A O 1
ATOM 1005 N N . SER A 1 131 ? 61.547 4.269 -25.489 1.00 35.81 131 SER A N 1
ATOM 1006 C CA . SER A 1 131 ? 61.793 5.520 -24.744 1.00 35.81 131 SER A CA 1
ATOM 1007 C C . SER A 1 131 ? 60.515 6.240 -24.253 1.00 35.81 131 SER A C 1
ATOM 1009 O O . SER A 1 131 ? 59.521 6.333 -24.964 1.00 35.81 131 SER A O 1
ATOM 1011 N N . ARG A 1 132 ? 60.596 6.806 -23.039 1.00 37.81 132 ARG A N 1
ATOM 1012 C CA . ARG A 1 132 ? 59.825 7.955 -22.488 1.00 37.81 132 ARG A CA 1
ATOM 1013 C C . ARG A 1 132 ? 60.705 9.225 -22.654 1.00 37.81 132 ARG A C 1
ATOM 1015 O O . ARG A 1 132 ? 61.880 9.027 -22.968 1.00 37.81 132 ARG A O 1
ATOM 1022 N N . PRO A 1 133 ? 60.350 10.437 -22.166 1.00 51.25 133 PRO A N 1
ATOM 1023 C CA . PRO A 1 133 ? 59.105 11.241 -22.113 1.00 51.25 133 PRO A CA 1
ATOM 1024 C C . PRO A 1 133 ? 59.274 12.623 -22.813 1.00 51.25 133 PRO A C 1
ATOM 1026 O O . PRO A 1 133 ? 60.398 13.062 -23.004 1.00 51.25 133 PRO A O 1
ATOM 1029 N N . GLU A 1 134 ? 58.207 13.405 -23.012 1.00 35.53 134 GLU A N 1
ATOM 1030 C CA . GLU A 1 134 ? 58.305 14.873 -22.854 1.00 35.53 134 GLU A CA 1
ATOM 1031 C C . GLU A 1 134 ? 56.951 15.478 -22.443 1.00 35.53 134 GLU A C 1
ATOM 1033 O O . GLU A 1 134 ? 55.897 14.959 -22.806 1.00 35.53 134 GLU A O 1
ATOM 1038 N N . GLY A 1 135 ? 57.009 16.482 -21.564 1.00 37.44 135 GLY A N 1
ATOM 1039 C CA . GLY A 1 135 ? 55.878 17.116 -20.882 1.00 37.44 135 GLY A CA 1
ATOM 1040 C C . GLY A 1 135 ? 55.466 18.469 -21.495 1.00 37.44 135 GLY A C 1
ATOM 1041 O O . GLY A 1 135 ? 55.564 18.623 -22.704 1.00 37.44 135 GLY A O 1
ATOM 1042 N N . PRO A 1 136 ? 54.948 19.414 -20.686 1.00 54.53 136 PRO A N 1
ATOM 1043 C CA . PRO A 1 136 ? 53.655 20.090 -20.881 1.00 54.53 136 PRO A CA 1
ATOM 1044 C C . PRO A 1 136 ? 53.763 21.491 -21.516 1.00 54.53 136 PRO A C 1
ATOM 1046 O O . PRO A 1 136 ? 54.869 21.991 -21.644 1.00 54.53 136 PRO A O 1
ATOM 1049 N N . GLU A 1 137 ? 52.631 22.125 -21.871 1.00 46.84 137 GLU A N 1
ATOM 1050 C CA . GLU A 1 137 ? 52.310 23.547 -21.581 1.00 46.84 137 GLU A CA 1
ATOM 1051 C C . GLU A 1 137 ? 50.877 23.935 -22.077 1.00 46.84 137 GLU A C 1
ATOM 1053 O O . GLU A 1 137 ? 50.311 23.240 -22.927 1.00 46.84 137 GLU A O 1
ATOM 1058 N N . PRO A 1 138 ? 50.256 25.001 -21.518 1.00 46.94 138 PRO A N 1
ATOM 1059 C CA . PRO A 1 138 ? 48.813 25.261 -21.502 1.00 46.94 138 PRO A CA 1
ATOM 1060 C C . PRO A 1 138 ? 48.359 26.363 -22.481 1.00 46.94 138 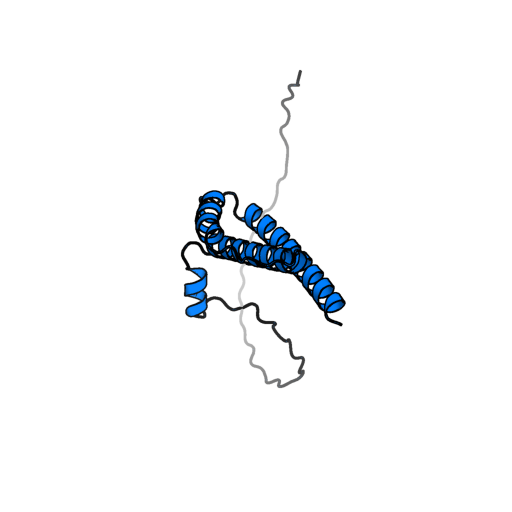PRO A C 1
ATOM 1062 O O . PRO A 1 138 ? 49.156 27.142 -22.995 1.00 46.94 138 PRO A O 1
ATOM 1065 N N . CYS A 1 139 ? 47.043 26.508 -22.663 1.00 33.06 139 CYS A N 1
ATOM 1066 C CA . CYS A 1 139 ? 46.428 27.719 -23.216 1.00 33.06 139 CYS A CA 1
ATOM 1067 C C . CYS A 1 139 ? 45.170 28.077 -22.411 1.00 33.06 139 CYS A C 1
ATOM 1069 O O . CYS A 1 139 ? 44.196 27.330 -22.401 1.00 33.06 139 CYS A O 1
ATOM 1071 N N . GLY A 1 140 ? 45.195 29.232 -21.751 1.00 43.19 140 GLY A N 1
ATOM 1072 C CA . GLY A 1 140 ? 44.003 30.018 -21.412 1.00 43.19 140 GLY A CA 1
ATOM 1073 C C . GLY A 1 140 ? 44.189 31.442 -21.955 1.00 43.19 140 GLY A C 1
ATOM 1074 O O . GLY A 1 140 ? 45.170 31.674 -22.663 1.00 43.19 140 GLY A O 1
ATOM 1075 N N . PRO A 1 141 ? 43.372 32.431 -21.558 1.00 53.53 141 PRO A N 1
ATOM 1076 C CA . PRO A 1 141 ? 41.947 32.403 -21.228 1.00 53.53 141 PRO A CA 1
ATOM 1077 C C . PRO A 1 141 ? 41.141 33.266 -22.233 1.00 53.53 141 PRO A C 1
ATOM 1079 O O . PRO A 1 141 ? 41.712 34.056 -22.980 1.00 53.53 141 PRO A O 1
ATOM 1082 N N . SER A 1 142 ? 39.807 33.186 -22.223 1.00 53.41 142 SER A N 1
ATOM 1083 C CA . SER A 1 142 ? 38.983 34.294 -22.727 1.00 53.41 142 SER A CA 1
ATOM 1084 C C . SER A 1 142 ? 37.917 34.626 -21.697 1.00 53.41 142 SER A C 1
ATOM 1086 O O . SER A 1 142 ? 36.985 33.865 -21.451 1.00 53.41 142 SER A O 1
ATOM 1088 N N . GLU A 1 143 ? 38.144 35.765 -21.066 1.00 48.62 143 GLU A N 1
ATOM 1089 C CA . GLU A 1 143 ? 37.281 36.469 -20.137 1.00 48.62 143 GLU A CA 1
ATOM 1090 C C . GLU A 1 143 ? 36.250 37.257 -20.957 1.00 48.62 143 GLU A C 1
ATOM 1092 O O . GLU A 1 143 ? 36.629 37.965 -21.890 1.00 48.62 143 GLU A O 1
ATOM 1097 N N . GLN A 1 144 ? 34.963 37.165 -20.625 1.00 46.16 144 GLN A N 1
ATOM 1098 C CA . GLN A 1 144 ? 34.068 38.313 -20.748 1.00 46.16 144 GLN A CA 1
ATOM 1099 C C . GLN A 1 144 ? 32.884 38.166 -19.794 1.00 46.16 144 GLN A C 1
ATOM 1101 O O . GLN A 1 144 ? 32.257 37.114 -19.689 1.00 46.16 144 GLN A O 1
ATOM 1106 N N . ALA A 1 145 ? 32.693 39.244 -19.046 1.00 54.88 145 ALA A N 1
ATOM 1107 C CA . ALA A 1 145 ? 31.901 39.364 -17.844 1.00 54.88 145 ALA A CA 1
ATOM 1108 C C . ALA A 1 145 ? 30.400 39.578 -18.100 1.00 54.88 145 ALA A C 1
ATOM 1110 O O . ALA A 1 145 ? 29.974 40.054 -19.150 1.00 54.88 145 ALA A O 1
ATOM 1111 N N . GLU A 1 146 ? 29.652 39.239 -17.058 1.00 51.19 146 GLU A N 1
ATOM 1112 C CA . GLU A 1 146 ? 28.270 39.590 -16.727 1.00 51.19 146 GLU A CA 1
ATOM 1113 C C . GLU A 1 146 ? 28.089 41.113 -16.540 1.00 51.19 146 GLU A C 1
ATOM 1115 O O . GLU A 1 146 ? 28.990 41.744 -15.989 1.00 51.19 146 GLU A O 1
ATOM 1120 N N . VAL A 1 147 ? 26.965 41.683 -17.012 1.00 54.12 147 VAL A N 1
ATOM 1121 C CA . VAL A 1 147 ? 25.905 42.425 -16.267 1.00 54.12 147 VAL A CA 1
ATOM 1122 C C . VAL A 1 147 ? 24.711 42.641 -17.202 1.00 54.12 147 VAL A C 1
ATOM 1124 O O . VAL A 1 147 ? 24.929 43.124 -18.336 1.00 54.12 147 VAL A O 1
#

Secondary structure (DSSP, 8-state):
-HHHHHHHHHHHHHHHHHHHHHHHHHHHHHTTTSS--HHHHHHHHHHHHTT-----S-HHHHHHHHHHHHHHHHHHHHHHHH-TTSHHHHHHHTT-S--------------------------------------------------

Foldseek 3Di:
DVVVVLVVLLVVLVVLLVVLVVVLVVLCVVQVPPPDDLVVLLVVLVVVPVVDDDDDPDPSVNSSVVSVVSSVSSVVSSVCSVCVP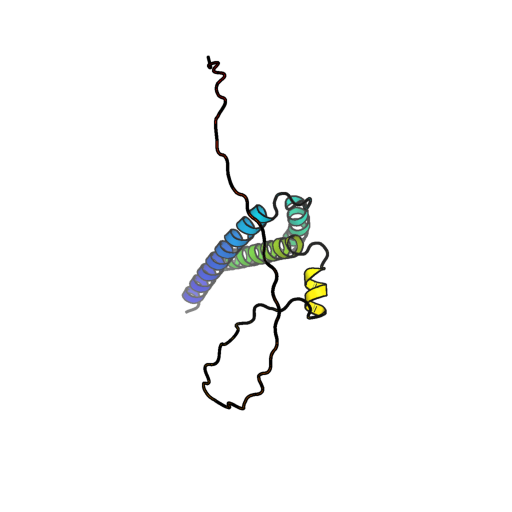CVVVVCVVVVNDDPPDDPPPDDDDDDDDDDDDDDDDDDDDDDDDDDDDDDDDDDDDDDDDDD

Mean predicted aligned error: 17.36 Å

Radius of gyration: 32.39 Å; Cα contacts (8 Å, |Δi|>4): 50; chains: 1; bounding box: 87×75×55 Å

Organism: NCBI:txid375764

Nearest PDB structures (foldseek):
  6b87-assembly3_D  TM=3.459E-01  e=3.924E+00  synthetic construct
  8e2i-assembly1_F  TM=3.314E-01  e=5.884E+00  Homo sapiens

InterPro domains:
  IPR029300 CEP170, C-terminal [PF15308] (4-93)
  IPR051176 Centrosomal and Immune Signaling Modulators [PTHR15715] (7-101)

pLDDT: mean 71.03, std 22.38, range [27.94, 97.94]

Sequence (147 aa):
MGFLLLASVTQLSTRIRQSVDKTTCKIRILFKDKELKWEEIESKLQAEHDSLLLKSSNKEISTIIQDLRRVERQLLVIDMMVDPDGTLDALTTLGLTSPLSDQKISPRAQLGASGLLQPGPETSSVVTTASRPEGPEPCGPSEQAEV